Protein AF-S2KUW0-F1 (afdb_monomer_lite)

Foldseek 3Di:
DDDDDDDDDDDDDDDDPPPPPPPPPPPDQPLVVQQCVQQVVCLPPPDQQLVSLVVSCVVCVVVVVVVCVVCVPPDPVVVVVVVVVVSVVSNVVSVVVNVVVVVVD

Secondary structure (DSSP, 8-state):
---------------------------S-HHHHHHHHHHGGGTTSSS-HHHHHHHHHHHTHHHHHHHHHHTTTS-HHHHHHHHHHHHHHHHHHHHHHHHHHHTT-

Structure (mmCIF, N/CA/C/O backbone):
data_AF-S2KUW0-F1
#
_entry.id   AF-S2KUW0-F1
#
loop_
_atom_site.group_PDB
_atom_site.id
_atom_site.type_symbol
_atom_site.label_atom_id
_atom_site.label_alt_id
_atom_site.label_comp_id
_atom_site.label_asym_id
_atom_site.label_entity_id
_atom_site.label_seq_id
_atom_site.pdbx_PDB_ins_code
_atom_site.Cartn_x
_atom_site.Cartn_y
_atom_site.Cartn_z
_atom_site.occupancy
_atom_site.B_iso_or_equiv
_atom_site.auth_seq_id
_atom_site.auth_comp_id
_atom_site.auth_asym_id
_atom_site.auth_atom_id
_atom_site.pdbx_PDB_model_num
ATOM 1 N N . MET A 1 1 ? 81.266 6.511 12.373 1.00 37.69 1 MET A N 1
ATOM 2 C CA . MET A 1 1 ? 80.645 5.481 11.507 1.00 37.69 1 MET A CA 1
ATOM 3 C C . MET A 1 1 ? 79.655 4.672 12.345 1.00 37.69 1 MET A C 1
ATOM 5 O O . MET A 1 1 ? 80.025 4.319 13.452 1.00 37.69 1 MET A O 1
ATOM 9 N N . GLY A 1 2 ? 78.434 4.439 11.826 1.00 38.06 2 GLY A N 1
ATOM 10 C CA . GLY A 1 2 ? 77.304 3.686 12.435 1.00 38.06 2 GLY A CA 1
ATOM 11 C C . GLY A 1 2 ? 76.388 4.564 13.309 1.00 38.06 2 GLY A C 1
ATOM 12 O O . GLY A 1 2 ? 76.819 4.944 14.384 1.00 38.06 2 GLY A O 1
ATOM 13 N N . ARG A 1 3 ? 75.222 5.111 12.888 1.00 44.47 3 ARG A N 1
ATOM 14 C CA . ARG A 1 3 ? 73.923 4.508 12.453 1.00 44.47 3 ARG A CA 1
ATOM 15 C C . ARG A 1 3 ? 73.439 3.496 13.510 1.00 44.47 3 ARG A C 1
ATOM 17 O O . ARG A 1 3 ? 74.122 2.510 13.713 1.00 44.47 3 ARG A O 1
ATOM 24 N N . PHE A 1 4 ? 72.357 3.718 14.265 1.00 47.75 4 PHE A N 1
ATOM 25 C CA . PHE A 1 4 ? 70.966 3.799 13.802 1.00 47.75 4 PHE A CA 1
ATOM 26 C C . PHE A 1 4 ? 70.063 4.700 14.670 1.00 47.75 4 PHE A C 1
ATOM 28 O O . PHE A 1 4 ? 70.281 4.903 15.858 1.00 47.75 4 PHE A O 1
ATOM 35 N N . ARG A 1 5 ? 69.048 5.244 13.995 1.00 47.97 5 ARG A N 1
ATOM 36 C CA . ARG A 1 5 ? 68.045 6.225 14.420 1.00 47.97 5 ARG A CA 1
ATOM 37 C C . ARG A 1 5 ? 66.755 5.551 14.909 1.00 47.97 5 ARG A C 1
ATOM 39 O O . ARG A 1 5 ? 66.345 4.553 14.333 1.00 47.97 5 ARG A O 1
ATOM 46 N N . ASN A 1 6 ? 66.083 6.278 15.803 1.00 40.69 6 ASN A N 1
ATOM 47 C CA . ASN A 1 6 ? 64.633 6.490 15.921 1.00 40.69 6 ASN A CA 1
ATOM 48 C C . ASN A 1 6 ? 63.717 5.359 16.424 1.00 40.69 6 ASN A C 1
ATOM 50 O O . ASN A 1 6 ? 63.328 4.457 15.693 1.00 40.69 6 ASN A O 1
ATOM 54 N N . LEU A 1 7 ? 63.265 5.562 17.668 1.00 47.12 7 LEU A N 1
ATOM 55 C CA . LEU A 1 7 ? 61.863 5.781 18.057 1.00 47.12 7 LEU A CA 1
ATOM 56 C C . LEU A 1 7 ? 60.823 5.615 16.928 1.00 47.12 7 LEU A C 1
ATOM 58 O O . LEU A 1 7 ? 60.807 6.415 15.996 1.00 47.12 7 LEU A O 1
ATOM 62 N N . MET A 1 8 ? 59.901 4.665 17.087 1.00 39.94 8 MET A N 1
ATOM 63 C CA . MET A 1 8 ? 58.469 4.821 16.787 1.00 39.94 8 MET A CA 1
ATOM 64 C C . MET A 1 8 ? 57.730 3.583 17.302 1.00 39.94 8 MET A C 1
ATOM 66 O O . MET A 1 8 ? 57.786 2.501 16.726 1.00 39.94 8 MET A O 1
ATOM 70 N N . CYS A 1 9 ? 57.046 3.776 18.425 1.00 46.03 9 CYS A N 1
ATOM 71 C CA . CYS A 1 9 ? 56.022 2.878 18.928 1.00 46.03 9 CYS A CA 1
ATOM 72 C C . CYS A 1 9 ? 54.790 3.074 18.029 1.00 46.03 9 CYS A C 1
ATOM 74 O O . CYS A 1 9 ? 54.110 4.092 18.139 1.00 46.03 9 CYS A O 1
ATOM 76 N N . VAL A 1 10 ? 54.546 2.162 17.086 1.00 50.25 10 VAL A N 1
ATOM 77 C CA . VAL A 1 10 ? 53.321 2.154 16.273 1.00 50.25 10 VAL A CA 1
ATOM 78 C C . VAL A 1 10 ? 52.362 1.162 16.915 1.00 50.25 10 VAL A C 1
ATOM 80 O O . VAL A 1 10 ? 52.496 -0.050 16.755 1.00 50.25 10 VAL A O 1
ATOM 83 N N . LEU A 1 11 ? 51.423 1.692 17.697 1.00 43.81 11 LEU A N 1
ATOM 84 C CA . LEU A 1 11 ? 50.299 0.939 18.236 1.00 43.81 11 LEU A CA 1
ATOM 85 C C . LEU A 1 11 ? 49.202 0.822 17.167 1.00 43.81 11 LEU A C 1
ATOM 87 O O . LEU A 1 11 ? 48.660 1.819 16.704 1.00 43.81 11 LEU A O 1
ATOM 91 N N . LEU A 1 12 ? 48.945 -0.428 16.783 1.00 49.41 12 LEU A N 1
ATOM 92 C CA . LEU A 1 12 ? 47.661 -1.052 16.445 1.00 49.41 12 LEU A CA 1
ATOM 93 C C . LEU A 1 12 ? 46.466 -0.124 16.145 1.00 49.41 12 LEU A C 1
ATOM 95 O O . LEU A 1 12 ? 45.875 0.447 17.057 1.00 49.41 12 LEU A O 1
ATOM 99 N N . VAL A 1 13 ? 45.986 -0.158 14.897 1.00 56.72 13 VAL A N 1
ATOM 100 C CA . VAL A 1 13 ? 44.548 -0.027 14.605 1.00 56.72 13 VAL A CA 1
ATOM 101 C C . VAL A 1 13 ? 44.146 -1.200 13.716 1.00 56.72 13 VAL A C 1
ATOM 103 O O . VAL A 1 13 ? 44.411 -1.232 12.516 1.00 56.72 13 VAL A O 1
ATOM 106 N N . SER A 1 14 ? 43.569 -2.211 14.355 1.00 49.94 14 SER A N 1
ATOM 107 C CA . SER A 1 14 ? 42.917 -3.352 13.731 1.00 49.94 14 SER A CA 1
ATOM 108 C C . SER A 1 14 ? 41.517 -2.972 13.241 1.00 49.94 14 SER A C 1
ATOM 110 O O . SER A 1 14 ? 40.768 -2.287 13.927 1.00 49.94 14 SER A O 1
ATOM 112 N N . SER A 1 15 ? 41.202 -3.463 12.043 1.00 51.91 15 SER A N 1
ATOM 113 C CA . SER A 1 15 ? 39.894 -3.902 11.543 1.00 51.91 15 SER A CA 1
ATOM 114 C C . SER A 1 15 ? 38.633 -3.192 12.046 1.00 51.91 15 SER A C 1
ATOM 116 O O . SER A 1 15 ? 38.137 -3.457 13.136 1.00 51.91 15 SER A O 1
ATOM 118 N N . GLY A 1 16 ? 38.008 -2.432 11.148 1.00 50.41 16 GLY A N 1
ATOM 119 C CA . GLY A 1 16 ? 36.624 -2.004 11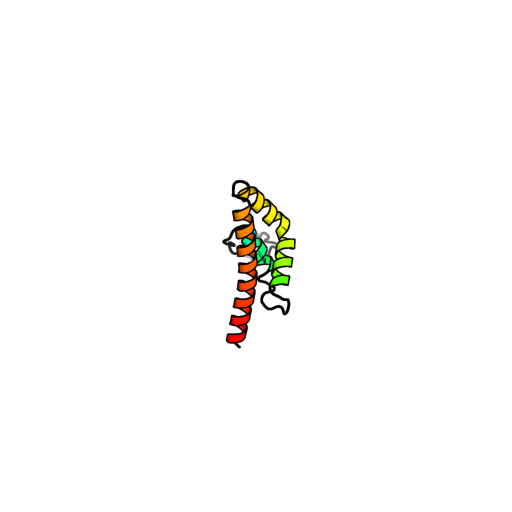.300 1.00 50.41 16 GLY A CA 1
ATOM 120 C C . GLY A 1 16 ? 36.196 -1.076 10.174 1.00 50.41 16 GLY A C 1
ATOM 121 O O . GLY A 1 16 ? 36.140 0.134 10.363 1.00 50.41 16 GLY A O 1
ATOM 122 N N . LEU A 1 17 ? 35.881 -1.629 8.999 1.00 50.62 17 LEU A N 1
ATOM 123 C CA . LEU A 1 17 ? 35.002 -0.941 8.053 1.00 50.62 17 LEU A CA 1
ATOM 124 C C . LEU A 1 17 ? 33.627 -0.851 8.721 1.00 50.62 17 LEU A C 1
ATOM 126 O O . LEU A 1 17 ? 32.803 -1.755 8.600 1.00 50.62 17 LEU A O 1
ATOM 130 N N . ILE A 1 18 ? 33.395 0.226 9.468 1.00 56.53 18 ILE A N 1
ATOM 131 C CA . ILE A 1 18 ? 32.046 0.643 9.828 1.00 56.53 18 ILE A CA 1
ATOM 132 C C . ILE A 1 18 ? 31.408 1.033 8.494 1.00 56.53 18 ILE A C 1
ATOM 134 O O . ILE A 1 18 ? 31.637 2.125 7.980 1.00 56.53 18 ILE A O 1
ATOM 138 N N . SER A 1 19 ? 30.674 0.099 7.881 1.00 51.66 19 SER A N 1
ATOM 139 C CA . SER A 1 19 ? 29.715 0.453 6.841 1.00 51.66 19 SER A CA 1
ATOM 140 C C . SER A 1 19 ? 28.657 1.294 7.529 1.00 51.66 19 SER A C 1
ATOM 142 O O . SER A 1 19 ? 27.722 0.777 8.138 1.00 51.66 19 SER A O 1
ATOM 144 N N . SER A 1 20 ? 28.865 2.604 7.500 1.00 45.16 20 SER A N 1
ATOM 145 C CA . SER A 1 20 ?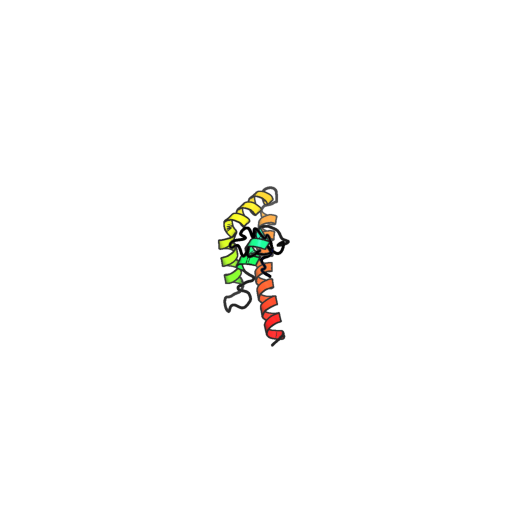 27.848 3.586 7.813 1.00 45.16 20 SER A CA 1
ATOM 146 C C . SER A 1 20 ? 26.728 3.379 6.802 1.00 45.16 20 SER A C 1
ATOM 148 O O . SER A 1 20 ? 26.745 3.957 5.717 1.00 45.16 20 SER A O 1
ATOM 150 N N . ASN A 1 21 ? 25.761 2.523 7.131 1.00 54.22 21 ASN A N 1
ATOM 151 C CA . ASN A 1 21 ? 24.443 2.619 6.534 1.00 54.22 21 ASN A CA 1
ATOM 152 C C . ASN A 1 21 ? 23.938 3.999 6.944 1.00 54.22 21 ASN A C 1
ATOM 154 O O . ASN A 1 21 ? 23.470 4.197 8.065 1.00 54.22 21 ASN A O 1
ATOM 158 N N . VAL A 1 22 ? 24.134 4.978 6.065 1.00 48.47 22 VAL A N 1
ATOM 159 C CA . VAL A 1 22 ? 23.445 6.256 6.135 1.00 48.47 22 VAL A CA 1
ATOM 160 C C . VAL A 1 22 ? 21.969 5.894 6.048 1.00 48.47 22 VAL A C 1
ATOM 162 O O . VAL A 1 22 ? 21.449 5.640 4.964 1.00 48.47 22 VAL A O 1
ATOM 165 N N . PHE A 1 23 ? 21.305 5.791 7.200 1.00 51.94 23 PHE A N 1
ATOM 166 C CA . PHE A 1 23 ? 19.861 5.923 7.262 1.00 51.94 23 PHE A CA 1
ATOM 167 C C . PHE A 1 23 ? 19.590 7.330 6.743 1.00 51.94 23 PHE A C 1
ATOM 169 O O . PHE A 1 23 ? 19.718 8.306 7.479 1.00 51.94 23 PHE A O 1
ATOM 176 N N . ALA A 1 24 ? 19.324 7.448 5.440 1.00 57.31 24 ALA A N 1
ATOM 177 C CA . ALA A 1 24 ? 18.701 8.642 4.908 1.00 57.31 24 ALA A CA 1
ATOM 178 C C . ALA A 1 24 ? 17.465 8.871 5.778 1.00 57.31 24 ALA A C 1
ATOM 180 O O . ALA A 1 24 ? 16.644 7.963 5.916 1.00 57.31 24 ALA A O 1
ATOM 181 N N . GLU A 1 25 ? 17.409 10.019 6.450 1.00 59.88 25 GLU A N 1
ATOM 182 C CA . GLU A 1 25 ? 16.333 10.344 7.376 1.00 59.88 25 GLU A CA 1
ATOM 183 C C . GLU A 1 25 ? 15.011 10.208 6.611 1.00 59.88 25 GLU A C 1
ATOM 185 O O . GLU A 1 25 ? 14.730 10.951 5.667 1.00 59.88 25 GLU A O 1
ATOM 190 N N . GLN A 1 26 ? 14.255 9.154 6.916 1.00 61.62 26 GLN A N 1
ATOM 191 C CA . GLN A 1 26 ? 13.072 8.810 6.146 1.00 61.62 26 GLN A CA 1
ATOM 192 C C . GLN A 1 26 ? 11.933 9.681 6.670 1.00 61.62 26 GLN A C 1
ATOM 194 O O . GLN A 1 26 ? 11.246 9.321 7.620 1.00 61.62 26 GLN A O 1
ATOM 199 N N . TYR A 1 27 ? 11.772 10.871 6.088 1.00 72.75 27 TYR A N 1
ATOM 200 C CA . TYR A 1 27 ? 10.659 11.760 6.414 1.00 72.75 27 TYR A CA 1
ATOM 201 C C . TYR A 1 27 ? 9.331 11.066 6.074 1.00 72.75 27 TYR A C 1
ATOM 203 O O . TYR A 1 27 ? 9.085 10.694 4.924 1.00 72.75 27 TYR A O 1
ATOM 211 N N . GLY A 1 28 ? 8.469 10.878 7.074 1.00 82.69 28 GLY A N 1
ATOM 212 C CA . GLY A 1 28 ? 7.177 10.216 6.905 1.00 82.69 28 GLY A CA 1
ATOM 213 C C . GLY A 1 28 ? 6.560 9.770 8.226 1.00 82.69 28 GLY A C 1
ATOM 214 O O . GLY A 1 28 ? 7.198 9.822 9.276 1.00 82.69 28 GLY A O 1
ATOM 215 N N . THR A 1 29 ? 5.305 9.327 8.176 1.00 90.69 29 THR A N 1
ATOM 216 C CA . THR A 1 29 ? 4.700 8.616 9.306 1.00 90.69 29 THR A CA 1
ATOM 217 C C . THR A 1 29 ? 5.271 7.196 9.354 1.00 90.69 29 THR A C 1
ATOM 219 O O . THR A 1 29 ? 5.668 6.669 8.311 1.00 90.69 29 THR A O 1
ATOM 222 N N . PRO A 1 30 ? 5.283 6.519 10.516 1.00 93.69 30 PRO A N 1
ATOM 223 C CA . PRO A 1 30 ? 5.717 5.123 10.593 1.00 93.69 30 PRO A CA 1
ATOM 224 C C . PRO A 1 30 ? 5.022 4.217 9.563 1.00 93.69 30 PRO A C 1
ATOM 226 O O . PRO A 1 30 ? 5.658 3.351 8.961 1.00 93.69 30 PRO A O 1
ATOM 229 N N . VAL A 1 31 ? 3.735 4.466 9.297 1.00 95.06 31 VAL A N 1
ATOM 230 C CA . VAL A 1 31 ? 2.957 3.730 8.294 1.00 95.06 31 VAL A CA 1
ATOM 231 C C . VAL A 1 31 ? 3.467 4.006 6.882 1.00 95.06 31 VAL A C 1
ATOM 233 O O . VAL A 1 31 ? 3.729 3.056 6.148 1.00 95.06 31 VAL A O 1
ATOM 236 N N . SER A 1 32 ? 3.655 5.274 6.489 1.00 95.31 32 SER A N 1
ATOM 237 C CA . SER A 1 32 ? 4.135 5.587 5.136 1.00 95.31 32 SER A CA 1
ATOM 238 C C . SER A 1 32 ? 5.562 5.096 4.909 1.00 95.31 32 SER A C 1
ATOM 240 O O . SER A 1 32 ? 5.884 4.628 3.821 1.00 95.31 32 SER A O 1
ATOM 242 N N . ILE A 1 33 ? 6.404 5.132 5.943 1.00 95.81 33 ILE A N 1
ATOM 243 C CA . ILE A 1 33 ? 7.751 4.558 5.927 1.00 95.81 33 ILE A CA 1
ATOM 244 C C . ILE A 1 33 ? 7.685 3.053 5.652 1.00 95.81 33 ILE A C 1
ATOM 246 O O . ILE A 1 33 ? 8.324 2.577 4.712 1.00 95.81 33 ILE A O 1
ATOM 250 N N . CYS A 1 34 ? 6.877 2.314 6.418 1.00 97.12 34 CYS A N 1
ATOM 251 C CA . CYS A 1 34 ? 6.725 0.875 6.226 1.00 97.12 34 CYS A CA 1
ATOM 252 C C . CYS A 1 34 ? 6.189 0.553 4.823 1.00 97.12 34 CYS A C 1
ATOM 254 O O . CYS A 1 34 ? 6.810 -0.204 4.076 1.00 97.12 34 CYS A O 1
ATOM 256 N N . LEU A 1 35 ? 5.093 1.196 4.411 1.00 97.50 35 LEU A N 1
ATOM 257 C CA . LEU A 1 35 ? 4.507 0.976 3.090 1.00 97.50 35 LEU A CA 1
ATOM 258 C C . LEU A 1 35 ? 5.490 1.319 1.968 1.00 97.50 35 LEU A C 1
ATOM 260 O O . LEU A 1 35 ? 5.602 0.561 1.009 1.00 97.50 35 LEU A O 1
ATOM 264 N N . ASN A 1 36 ? 6.258 2.404 2.081 1.00 96.56 36 ASN A N 1
ATOM 265 C CA . ASN A 1 36 ? 7.285 2.755 1.098 1.00 96.56 36 ASN A CA 1
ATOM 266 C C . ASN A 1 36 ? 8.350 1.660 0.972 1.00 96.56 36 ASN A C 1
ATOM 268 O O . ASN A 1 36 ? 8.682 1.267 -0.147 1.00 96.56 36 ASN A O 1
ATOM 272 N N . ASN A 1 37 ? 8.829 1.119 2.093 1.00 97.12 37 ASN A N 1
ATOM 273 C CA . ASN A 1 37 ? 9.832 0.052 2.104 1.00 97.12 37 ASN A CA 1
ATOM 274 C C . ASN A 1 37 ? 9.329 -1.237 1.434 1.00 97.12 37 ASN A C 1
ATOM 276 O O . ASN A 1 37 ? 10.124 -1.973 0.853 1.00 97.12 37 ASN A O 1
ATOM 280 N N . HIS A 1 38 ? 8.016 -1.477 1.459 1.00 97.69 38 HIS A N 1
ATOM 281 C CA . HIS A 1 38 ? 7.393 -2.680 0.904 1.00 97.69 38 HIS A CA 1
ATOM 282 C C . HIS A 1 38 ? 6.686 -2.477 -0.445 1.00 97.69 38 HIS A C 1
ATOM 284 O O . HIS A 1 38 ? 6.227 -3.449 -1.038 1.00 97.69 38 HIS A O 1
ATOM 290 N N . THR A 1 39 ? 6.627 -1.250 -0.970 1.00 97.75 39 THR A N 1
ATOM 291 C CA . THR A 1 39 ? 6.012 -0.950 -2.279 1.00 97.75 39 THR A CA 1
ATOM 292 C C . THR A 1 39 ? 7.015 -0.416 -3.294 1.00 97.75 39 THR A C 1
ATOM 294 O O . THR A 1 39 ? 7.007 -0.863 -4.441 1.00 97.75 39 THR A O 1
ATOM 297 N N . ILE A 1 40 ? 7.914 0.494 -2.895 1.00 96.31 40 ILE A N 1
ATOM 298 C CA . ILE A 1 40 ? 8.862 1.150 -3.809 1.00 96.31 40 ILE A CA 1
ATOM 299 C C . ILE A 1 40 ? 9.753 0.139 -4.548 1.00 96.31 40 ILE A C 1
ATOM 301 O O . ILE A 1 40 ? 9.873 0.265 -5.768 1.00 96.31 40 ILE A O 1
ATOM 305 N N . PRO A 1 41 ? 10.320 -0.894 -3.890 1.00 97.12 41 PRO A N 1
ATOM 306 C CA . PRO A 1 41 ? 11.144 -1.885 -4.584 1.00 97.12 41 PRO A CA 1
ATOM 307 C C . PRO A 1 41 ? 10.406 -2.677 -5.674 1.00 97.12 41 PRO A C 1
ATOM 309 O O . PRO A 1 41 ? 11.044 -3.268 -6.538 1.00 97.12 41 PRO A O 1
ATOM 312 N N . PHE A 1 42 ? 9.070 -2.694 -5.651 1.00 97.06 42 PHE A N 1
ATOM 313 C CA . PHE A 1 42 ? 8.235 -3.449 -6.588 1.00 97.06 42 PHE A CA 1
ATOM 314 C C . PHE A 1 42 ? 7.566 -2.567 -7.649 1.00 97.06 42 PHE A C 1
ATOM 316 O O . PHE A 1 42 ? 6.751 -3.068 -8.435 1.00 97.06 42 PHE A O 1
ATOM 323 N N . ILE A 1 43 ? 7.913 -1.273 -7.711 1.00 95.88 43 ILE A N 1
ATOM 324 C CA . ILE A 1 43 ? 7.387 -0.355 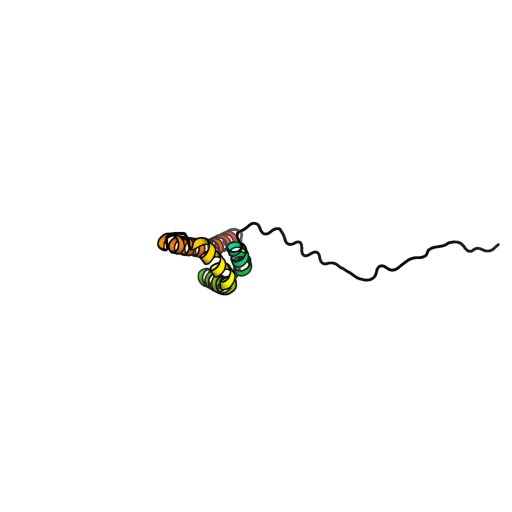-8.730 1.00 95.88 43 ILE A CA 1
ATOM 325 C C . ILE A 1 43 ? 7.666 -0.884 -10.134 1.00 95.88 43 ILE A C 1
ATOM 327 O O . ILE A 1 43 ? 6.759 -0.847 -10.950 1.00 95.88 43 ILE A O 1
ATOM 331 N N . ASP A 1 44 ? 8.843 -1.439 -10.410 1.00 94.19 44 ASP A N 1
ATOM 332 C CA . ASP A 1 44 ? 9.191 -1.910 -11.760 1.00 94.19 44 ASP A CA 1
ATOM 333 C C . ASP A 1 44 ? 8.838 -3.390 -12.003 1.00 94.19 44 ASP A C 1
ATOM 335 O O . ASP A 1 44 ? 9.198 -3.956 -13.030 1.00 94.19 44 ASP A O 1
ATOM 339 N N . SER A 1 45 ? 8.140 -4.039 -11.063 1.00 95.69 45 SER A N 1
ATOM 340 C CA . SER A 1 45 ? 7.688 -5.425 -11.236 1.00 95.69 45 SER A CA 1
ATOM 341 C C . SER A 1 45 ? 6.446 -5.532 -12.128 1.00 95.69 45 SER A C 1
ATOM 343 O O . SER A 1 45 ? 5.625 -4.616 -12.173 1.00 95.69 45 SER A O 1
ATOM 345 N N . ASP A 1 46 ? 6.242 -6.699 -12.743 1.00 95.31 46 ASP A N 1
ATOM 346 C CA . ASP A 1 46 ? 5.038 -7.000 -13.539 1.00 95.31 46 ASP A CA 1
ATOM 347 C C . ASP A 1 46 ? 3.790 -7.282 -12.682 1.00 95.31 46 ASP A C 1
ATOM 349 O O . ASP A 1 46 ? 2.682 -7.432 -13.200 1.00 95.31 46 ASP A O 1
ATOM 353 N N . ARG A 1 47 ? 3.941 -7.351 -11.353 1.00 97.31 47 ARG A N 1
ATOM 354 C CA . ARG A 1 47 ? 2.828 -7.615 -10.431 1.00 97.31 47 ARG A CA 1
ATOM 355 C C . ARG A 1 47 ? 1.820 -6.461 -10.474 1.00 97.31 47 ARG A C 1
ATOM 357 O O . ARG A 1 47 ? 2.251 -5.301 -10.495 1.00 97.31 47 ARG A O 1
ATOM 364 N N . PRO A 1 48 ? 0.500 -6.719 -10.432 1.00 98.19 48 PRO A N 1
ATOM 365 C CA . PRO A 1 48 ? -0.509 -5.668 -10.312 1.00 98.19 48 PRO A CA 1
ATOM 366 C C . PRO A 1 48 ? -0.224 -4.735 -9.128 1.00 98.19 48 PRO A C 1
ATOM 368 O O . PRO A 1 48 ? 0.193 -5.187 -8.062 1.00 98.19 48 PRO A O 1
ATOM 371 N N . ALA A 1 49 ? -0.461 -3.431 -9.299 1.00 98.25 49 ALA A N 1
ATOM 372 C CA . ALA A 1 49 ? -0.211 -2.446 -8.243 1.00 98.25 49 ALA A CA 1
ATOM 373 C C . ALA A 1 49 ? -1.020 -2.755 -6.971 1.00 98.25 49 ALA A C 1
ATOM 375 O O . ALA A 1 49 ? -0.483 -2.676 -5.871 1.00 98.25 49 ALA A O 1
ATOM 376 N N . THR A 1 50 ? -2.271 -3.193 -7.129 1.00 98.44 50 THR A N 1
ATOM 377 C CA . THR A 1 50 ? -3.130 -3.665 -6.033 1.00 98.44 50 THR A CA 1
ATOM 378 C C . THR A 1 50 ? -2.480 -4.796 -5.240 1.00 98.44 50 THR A C 1
ATOM 380 O O . THR A 1 50 ? -2.389 -4.715 -4.022 1.00 98.44 50 THR A O 1
ATOM 383 N N . GLU A 1 51 ? -1.934 -5.806 -5.919 1.00 98.56 51 GLU A N 1
ATOM 384 C CA . GLU A 1 51 ? -1.281 -6.949 -5.274 1.00 98.56 51 GLU A CA 1
ATOM 385 C C . GLU A 1 51 ? -0.022 -6.536 -4.493 1.00 98.56 51 GLU A C 1
ATOM 387 O O . GLU A 1 51 ? 0.246 -7.058 -3.408 1.00 98.56 51 GLU A O 1
ATOM 392 N N . VAL A 1 52 ? 0.750 -5.584 -5.026 1.00 98.50 52 VAL A N 1
ATOM 393 C CA . VAL A 1 52 ? 1.922 -5.022 -4.339 1.00 98.50 52 VAL A CA 1
ATOM 394 C C . VAL A 1 52 ? 1.499 -4.293 -3.061 1.00 98.50 52 VAL A C 1
ATOM 396 O O . VAL A 1 52 ? 2.091 -4.519 -2.005 1.00 98.50 52 VAL A O 1
ATOM 399 N N . VAL A 1 53 ? 0.466 -3.451 -3.139 1.00 98.44 53 VAL A N 1
ATOM 400 C CA . VAL A 1 53 ? -0.022 -2.672 -1.992 1.00 98.44 53 VAL A CA 1
ATOM 401 C C . VAL A 1 53 ? -0.660 -3.577 -0.940 1.00 98.44 53 VAL A C 1
ATOM 403 O O . VAL A 1 53 ? -0.303 -3.474 0.230 1.00 98.44 53 VAL A O 1
ATOM 406 N N . ASP A 1 54 ? -1.508 -4.530 -1.325 1.00 98.50 54 ASP A N 1
ATOM 407 C CA . ASP A 1 54 ? -2.133 -5.477 -0.391 1.00 98.50 54 ASP A CA 1
ATOM 408 C C . ASP A 1 54 ? -1.091 -6.317 0.356 1.00 98.50 54 ASP A C 1
ATOM 410 O O . ASP A 1 54 ? -1.218 -6.575 1.557 1.00 98.50 54 ASP A O 1
ATOM 414 N N . ALA A 1 55 ? -0.032 -6.741 -0.340 1.00 98.44 55 ALA A N 1
ATOM 415 C CA . ALA A 1 55 ? 1.081 -7.443 0.285 1.00 98.44 55 ALA A CA 1
ATOM 416 C C . ALA A 1 55 ? 1.833 -6.545 1.282 1.00 98.44 55 ALA A C 1
ATOM 418 O O . ALA A 1 55 ? 2.164 -7.005 2.376 1.00 98.44 55 ALA A O 1
ATOM 419 N N . ALA A 1 56 ? 2.057 -5.272 0.947 1.00 98.44 56 ALA A N 1
ATOM 420 C CA . ALA A 1 56 ? 2.683 -4.310 1.850 1.00 98.44 56 ALA A CA 1
ATOM 421 C C . ALA A 1 56 ? 1.825 -4.047 3.099 1.00 98.44 56 ALA A C 1
ATOM 423 O O . ALA A 1 56 ? 2.355 -4.045 4.206 1.00 98.44 56 ALA A O 1
ATOM 424 N N . TYR A 1 57 ? 0.503 -3.918 2.958 1.00 98.19 57 TYR A N 1
ATOM 425 C CA . TYR A 1 57 ? -0.412 -3.765 4.097 1.00 98.19 57 TYR A CA 1
ATOM 426 C C . TYR A 1 57 ? -0.362 -4.968 5.046 1.00 98.19 57 TYR A C 1
ATOM 428 O O . TYR A 1 57 ? -0.342 -4.791 6.262 1.00 98.19 57 TYR A O 1
ATOM 436 N N . LYS A 1 58 ? -0.265 -6.192 4.509 1.00 98.38 58 LYS A N 1
ATOM 437 C CA . LYS A 1 58 ? -0.067 -7.401 5.328 1.00 98.38 58 LYS A CA 1
ATOM 438 C C . LYS A 1 58 ? 1.268 -7.378 6.075 1.00 98.38 58 LYS A C 1
ATOM 440 O O . LYS A 1 58 ? 1.318 -7.763 7.236 1.00 98.38 58 LYS A O 1
ATOM 445 N N . GLN A 1 59 ? 2.341 -6.923 5.430 1.00 98.38 59 GLN A N 1
ATOM 446 C CA . GLN A 1 59 ? 3.673 -6.845 6.047 1.00 98.38 59 GLN A CA 1
ATOM 447 C C . GLN A 1 59 ? 3.773 -5.720 7.090 1.00 98.38 59 GLN A C 1
ATOM 449 O O . GLN A 1 59 ? 4.501 -5.855 8.068 1.00 98.38 59 GLN A O 1
ATOM 454 N N . CYS A 1 60 ? 3.001 -4.646 6.923 1.00 98.12 60 CYS A N 1
ATOM 455 C CA . CYS A 1 60 ? 2.968 -3.488 7.816 1.00 98.12 60 CYS A CA 1
ATOM 456 C C . CYS A 1 60 ? 1.865 -3.549 8.883 1.00 98.12 60 CYS A C 1
ATOM 458 O O . CYS A 1 60 ? 1.598 -2.533 9.530 1.00 98.12 60 CYS A O 1
ATOM 460 N N . GLN A 1 61 ? 1.219 -4.706 9.077 1.00 98.00 61 GLN A N 1
ATOM 461 C CA . GLN A 1 61 ? 0.022 -4.831 9.913 1.00 98.00 61 GLN A CA 1
ATOM 462 C C . GLN A 1 61 ? 0.233 -4.308 11.340 1.00 98.00 61 GLN A C 1
ATOM 464 O O . GLN A 1 61 ? -0.618 -3.585 11.849 1.00 98.00 61 GLN A O 1
ATOM 469 N N . ASP A 1 62 ? 1.376 -4.590 11.964 1.00 97.62 62 ASP A N 1
ATOM 470 C CA . ASP A 1 62 ? 1.664 -4.133 13.330 1.00 97.62 62 ASP A CA 1
ATOM 471 C C . ASP A 1 62 ? 1.722 -2.600 13.436 1.00 97.62 62 ASP A C 1
ATOM 473 O O . ASP A 1 62 ? 1.212 -2.007 14.390 1.00 97.62 62 ASP A O 1
ATOM 477 N N . VAL A 1 63 ? 2.306 -1.945 12.428 1.00 97.12 63 VAL A N 1
ATOM 478 C CA . VAL A 1 63 ? 2.424 -0.482 12.356 1.00 97.12 63 VAL A CA 1
ATOM 479 C C . VAL A 1 63 ? 1.062 0.155 12.072 1.00 97.12 63 VAL A C 1
ATOM 481 O O . VAL A 1 63 ? 0.723 1.177 12.669 1.00 97.12 63 VAL A O 1
ATOM 484 N N . ILE A 1 64 ? 0.253 -0.472 11.213 1.00 96.56 64 ILE A N 1
ATOM 485 C CA . ILE A 1 64 ? -1.119 -0.038 10.915 1.00 96.56 64 ILE A CA 1
ATOM 486 C C . ILE A 1 64 ? -1.996 -0.146 12.167 1.00 96.56 64 ILE A C 1
ATOM 488 O O . ILE A 1 64 ? -2.647 0.823 12.540 1.00 96.56 64 ILE A O 1
ATOM 492 N N . LEU A 1 65 ? -1.932 -1.268 12.890 1.00 96.50 65 LEU A N 1
ATOM 493 C CA . LEU A 1 65 ? -2.674 -1.452 14.141 1.00 96.50 65 LEU A CA 1
ATOM 494 C C . LEU A 1 65 ? -2.293 -0.418 15.204 1.00 96.50 65 LEU A C 1
ATOM 496 O O . LEU A 1 65 ? -3.126 -0.032 16.026 1.00 96.50 65 LEU A O 1
ATOM 500 N N . GLN A 1 66 ? -1.036 0.025 15.226 1.00 96.44 66 GLN A N 1
ATOM 501 C CA . GLN A 1 66 ? -0.620 1.104 16.113 1.00 96.44 66 GLN A CA 1
ATOM 502 C C . GLN A 1 66 ? -1.221 2.450 15.686 1.00 96.44 66 GLN A C 1
ATOM 504 O O . GLN A 1 66 ? -1.742 3.177 16.532 1.00 96.44 66 GLN A O 1
ATOM 509 N N . TRP A 1 67 ? -1.233 2.745 14.388 1.00 94.56 67 TRP A N 1
ATOM 510 C CA . TRP A 1 67 ? -1.865 3.949 13.849 1.00 94.56 67 TRP A CA 1
ATOM 511 C C . TRP A 1 67 ? -3.384 3.979 14.083 1.00 94.56 67 TRP A C 1
ATOM 513 O O . TRP A 1 67 ? -3.955 5.025 14.396 1.00 94.56 67 TRP A O 1
ATOM 523 N N . ASP A 1 68 ? -4.048 2.826 14.036 1.00 94.19 68 ASP A N 1
ATOM 524 C CA . ASP A 1 68 ? -5.474 2.705 14.354 1.00 94.19 68 ASP A CA 1
ATOM 525 C C . ASP A 1 68 ? -5.772 3.039 15.818 1.00 94.19 68 ASP A C 1
ATOM 527 O O . ASP A 1 68 ? -6.779 3.683 16.124 1.00 94.19 68 ASP A O 1
ATOM 531 N N . LYS A 1 69 ? -4.877 2.666 16.743 1.00 95.94 69 LYS A N 1
ATOM 532 C CA . LYS A 1 69 ? -5.009 3.055 18.157 1.00 95.94 69 LYS A CA 1
ATOM 533 C C . LYS A 1 69 ? -4.918 4.568 18.333 1.00 95.94 69 LYS A C 1
ATOM 535 O O . LYS A 1 69 ? -5.676 5.122 19.126 1.00 95.94 69 LYS A O 1
ATOM 540 N N . GLU A 1 70 ? -4.030 5.231 17.596 1.00 93.25 70 GLU A N 1
ATOM 541 C CA . GLU A 1 70 ? -3.869 6.692 17.630 1.00 93.25 70 GLU A CA 1
ATOM 542 C C . GLU A 1 70 ? -5.107 7.414 17.084 1.00 93.25 70 GLU A C 1
ATOM 544 O O . GLU A 1 70 ? -5.478 8.481 17.572 1.00 93.25 70 GLU A O 1
ATOM 549 N N . ARG A 1 71 ? -5.796 6.796 16.121 1.00 94.69 71 ARG A N 1
ATOM 550 C CA . ARG A 1 71 ? -7.013 7.326 15.494 1.00 94.69 71 ARG A CA 1
ATOM 551 C C . ARG A 1 71 ? -8.311 6.874 16.164 1.00 94.69 71 ARG A C 1
ATOM 553 O O . ARG A 1 71 ? -9.389 7.210 15.683 1.00 94.69 71 ARG A O 1
ATOM 560 N N . LYS A 1 72 ? -8.247 6.178 17.304 1.00 95.31 72 LYS A N 1
ATOM 561 C CA . LYS A 1 72 ? -9.428 5.629 17.998 1.00 95.31 72 LYS A CA 1
ATOM 562 C C . LYS A 1 72 ? -10.447 6.690 18.441 1.00 95.31 72 LYS A C 1
ATOM 564 O O . LYS A 1 72 ? -11.615 6.369 18.639 1.00 95.31 72 LYS A O 1
ATOM 569 N N . SER A 1 73 ? -10.017 7.939 18.624 1.00 97.00 73 SER A N 1
ATOM 5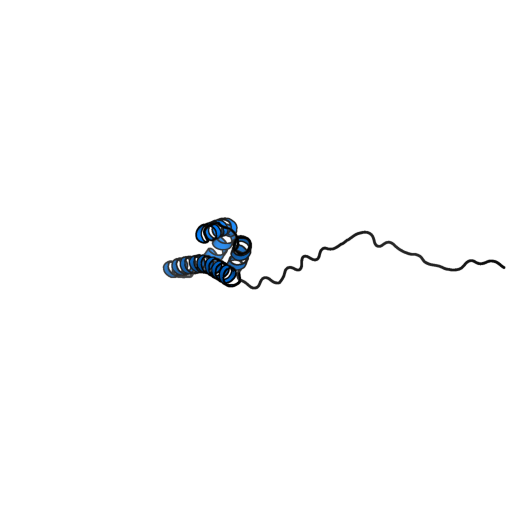70 C CA . SER A 1 73 ? -10.897 9.064 18.967 1.00 97.00 73 SER A CA 1
ATOM 571 C C . SER A 1 73 ? -11.676 9.622 17.770 1.00 97.00 73 SER A C 1
ATOM 573 O O . SER A 1 73 ? -12.611 10.399 17.969 1.00 97.00 73 SER A O 1
ATOM 575 N N . LEU A 1 74 ? -11.308 9.254 16.539 1.00 96.50 74 LEU A N 1
ATOM 576 C CA . LEU A 1 74 ? -11.964 9.730 15.328 1.00 96.50 74 LEU A CA 1
ATOM 577 C C . LEU A 1 74 ? -13.264 8.955 15.051 1.00 96.50 74 LEU A C 1
ATOM 579 O O . LEU A 1 74 ? -13.387 7.785 15.420 1.00 96.50 74 LEU A O 1
ATOM 583 N N . PRO A 1 75 ? -14.239 9.569 14.353 1.00 97.81 75 PRO A N 1
ATOM 584 C CA . PRO A 1 75 ? -15.435 8.863 13.908 1.00 97.81 75 PRO A CA 1
ATOM 585 C C . PRO A 1 75 ? -15.076 7.652 13.028 1.00 97.81 75 PRO A C 1
ATOM 587 O O . PRO A 1 75 ? -14.284 7.811 12.096 1.00 97.81 75 PRO A O 1
ATOM 590 N N . PRO A 1 76 ? -15.696 6.470 13.220 1.00 95.31 76 PRO A N 1
ATOM 591 C CA . PRO A 1 76 ? -15.344 5.267 12.459 1.00 95.31 76 PRO A CA 1
ATOM 592 C C . PRO A 1 76 ? -15.429 5.442 10.937 1.00 95.31 76 PRO A C 1
ATOM 594 O O . PRO A 1 76 ? -14.558 4.975 1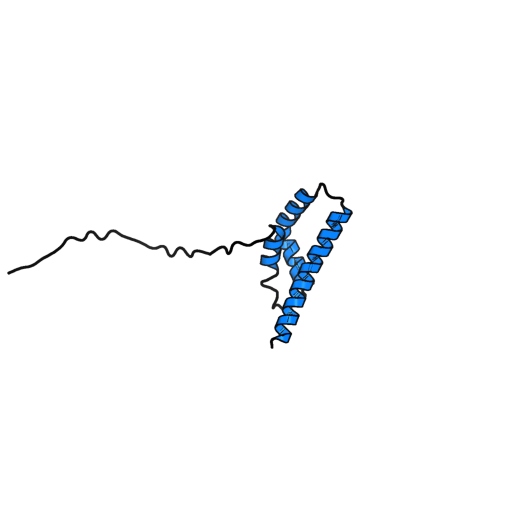0.210 1.00 95.31 76 PRO A O 1
ATOM 597 N N . GLY A 1 77 ? -16.435 6.177 10.447 1.00 96.38 77 GLY A N 1
ATOM 598 C CA . GLY A 1 77 ? -16.573 6.471 9.016 1.00 96.38 77 GLY A CA 1
ATOM 599 C C . GLY A 1 77 ? -15.452 7.355 8.457 1.00 96.38 77 GLY A C 1
ATOM 600 O O . GLY A 1 77 ? -15.114 7.245 7.284 1.00 96.38 77 GLY A O 1
ATOM 601 N N . MET A 1 78 ? -14.840 8.201 9.292 1.00 97.00 78 MET A N 1
ATOM 602 C CA . MET A 1 78 ? -13.680 9.001 8.899 1.00 97.00 78 MET A CA 1
ATOM 603 C C . MET A 1 78 ? -12.422 8.136 8.804 1.00 97.00 78 MET A C 1
ATOM 605 O O . MET A 1 78 ? -11.672 8.286 7.846 1.00 97.00 78 MET A O 1
ATOM 609 N N . VAL A 1 79 ? -12.212 7.226 9.761 1.00 95.69 79 VAL A N 1
ATOM 610 C CA . VAL A 1 79 ? -11.075 6.289 9.746 1.00 95.69 79 VAL A CA 1
ATOM 611 C C . VAL A 1 79 ? -11.145 5.391 8.514 1.00 95.69 79 VAL A C 1
ATOM 613 O O . VAL A 1 79 ? -10.203 5.368 7.731 1.00 95.69 79 VAL A O 1
ATOM 616 N N . ALA A 1 80 ? -12.299 4.762 8.274 1.00 95.81 80 ALA A N 1
ATOM 617 C CA . ALA A 1 80 ? -12.498 3.891 7.117 1.00 95.81 80 ALA A CA 1
ATOM 618 C C . ALA A 1 80 ? -12.231 4.615 5.786 1.00 95.81 80 ALA A C 1
ATOM 620 O O . ALA A 1 80 ? -11.553 4.079 4.913 1.00 95.81 80 ALA A O 1
ATOM 621 N N . LYS A 1 81 ? -12.709 5.859 5.651 1.00 97.38 81 LYS A N 1
ATOM 622 C CA . LYS A 1 81 ? -12.460 6.674 4.459 1.00 97.38 81 LYS A CA 1
ATOM 623 C C . LYS A 1 81 ? -10.976 7.015 4.285 1.00 97.38 81 LYS A C 1
ATOM 625 O O . LYS A 1 81 ? -10.471 6.949 3.171 1.00 97.38 81 LYS A O 1
ATOM 630 N N . GLN A 1 82 ? -10.274 7.368 5.365 1.00 95.00 82 GLN A N 1
ATOM 631 C CA . GLN A 1 82 ? -8.831 7.631 5.305 1.00 95.00 82 GLN A CA 1
ATOM 632 C C . GLN A 1 82 ? -8.050 6.388 4.875 1.00 95.00 82 GLN A C 1
ATOM 634 O O . GLN A 1 82 ? -7.115 6.508 4.091 1.00 95.00 82 GLN A O 1
ATOM 639 N N . ASP A 1 83 ? -8.432 5.210 5.366 1.00 95.19 83 ASP A N 1
ATOM 640 C CA . ASP A 1 83 ? -7.751 3.958 5.031 1.00 95.19 83 ASP A CA 1
ATOM 641 C C . ASP A 1 83 ? -7.930 3.597 3.557 1.00 95.19 83 ASP A C 1
ATOM 643 O O . ASP A 1 83 ? -6.959 3.228 2.893 1.00 95.19 83 ASP A O 1
ATOM 647 N N . GLU A 1 84 ? -9.145 3.772 3.032 1.00 97.50 84 GLU A N 1
ATOM 648 C CA . GLU A 1 84 ? -9.452 3.599 1.612 1.00 97.50 84 GLU A CA 1
ATOM 649 C C . GLU A 1 84 ? -8.659 4.584 0.741 1.00 97.50 84 GLU A C 1
ATOM 651 O O . GLU A 1 84 ? -7.959 4.172 -0.186 1.00 97.50 84 GLU A O 1
ATOM 656 N N . GLU A 1 85 ? -8.708 5.881 1.058 1.00 97.69 85 GLU A N 1
ATOM 657 C CA . GLU A 1 85 ? -7.986 6.914 0.305 1.00 97.69 85 GLU A CA 1
ATOM 658 C C . GLU A 1 85 ? -6.470 6.678 0.330 1.00 97.69 85 GLU A C 1
ATOM 660 O O . GLU A 1 85 ? -5.790 6.869 -0.682 1.00 97.69 85 GLU A O 1
ATOM 665 N N . PHE A 1 86 ? -5.929 6.226 1.462 1.00 96.38 86 PHE A N 1
ATOM 666 C CA . PHE A 1 86 ? -4.502 5.968 1.608 1.00 96.38 86 PHE A CA 1
ATOM 667 C C . PHE A 1 86 ? -4.053 4.712 0.852 1.00 96.38 86 PHE A C 1
ATOM 669 O O . PHE A 1 86 ? -2.991 4.715 0.225 1.00 96.38 86 PHE A O 1
ATOM 676 N N . HIS A 1 87 ? -4.880 3.666 0.828 1.00 98.12 87 HIS A N 1
ATOM 677 C CA . HIS A 1 87 ? -4.628 2.466 0.027 1.00 98.12 87 HIS A CA 1
ATOM 678 C C . HIS A 1 87 ? -4.649 2.780 -1.476 1.00 98.12 87 HIS A C 1
ATOM 680 O O . HIS A 1 87 ? -3.687 2.478 -2.193 1.00 98.12 87 HIS A O 1
ATOM 686 N N . LEU A 1 88 ? -5.683 3.494 -1.936 1.00 98.56 88 LEU A N 1
ATOM 687 C CA . LEU A 1 88 ? -5.812 3.941 -3.326 1.00 98.56 88 LEU A CA 1
ATOM 688 C C . LEU A 1 88 ? -4.662 4.858 -3.749 1.00 98.56 88 LEU A C 1
ATOM 690 O O . LEU A 1 88 ? -4.154 4.742 -4.868 1.00 98.56 88 LEU A O 1
ATOM 694 N N . PHE A 1 89 ? -4.204 5.737 -2.854 1.00 97.88 89 PHE A N 1
ATOM 695 C CA . PHE A 1 89 ? -3.043 6.584 -3.104 1.00 97.88 89 PHE A CA 1
ATOM 696 C C . PHE A 1 89 ? -1.807 5.757 -3.486 1.00 97.88 89 PHE A C 1
ATOM 698 O O . PHE A 1 89 ? -1.154 6.068 -4.485 1.00 97.88 89 PHE A O 1
ATOM 705 N N . TYR A 1 90 ? -1.497 4.685 -2.750 1.00 98.19 90 TYR A N 1
ATOM 706 C CA . TYR A 1 90 ? -0.336 3.842 -3.052 1.00 98.19 90 TYR A CA 1
ATOM 707 C C . TYR A 1 90 ? -0.478 3.087 -4.376 1.00 98.19 90 TYR A C 1
ATOM 709 O O . TYR A 1 90 ? 0.498 2.994 -5.128 1.00 98.19 90 TYR A O 1
ATOM 717 N N . ILE A 1 91 ? -1.683 2.609 -4.704 1.00 98.69 91 ILE A N 1
ATOM 718 C CA . ILE A 1 91 ? -1.959 1.973 -6.001 1.00 98.69 91 ILE A CA 1
ATOM 719 C C . ILE A 1 91 ? -1.664 2.963 -7.129 1.00 98.69 91 ILE A C 1
ATOM 721 O O . ILE A 1 91 ? -0.845 2.691 -8.012 1.00 98.69 91 ILE A O 1
ATOM 725 N N . HIS A 1 92 ? -2.275 4.148 -7.074 1.00 98.38 92 HIS A N 1
ATOM 726 C CA . HIS A 1 92 ? -2.104 5.166 -8.105 1.00 98.38 92 HIS A CA 1
ATOM 727 C C . HIS A 1 92 ? -0.672 5.691 -8.188 1.00 98.38 92 HIS A C 1
ATOM 729 O O . HIS A 1 92 ? -0.201 5.997 -9.286 1.00 98.38 92 HIS A O 1
ATOM 735 N N . MET A 1 93 ? 0.041 5.763 -7.063 1.00 97.25 93 MET A N 1
ATOM 736 C CA . MET A 1 93 ? 1.453 6.130 -7.022 1.00 97.25 93 MET A CA 1
ATOM 737 C C . MET A 1 93 ? 2.306 5.144 -7.831 1.00 97.25 93 MET A C 1
ATOM 739 O O . MET A 1 93 ? 3.070 5.581 -8.697 1.00 97.25 93 MET A O 1
ATOM 743 N N . ILE A 1 94 ? 2.145 3.832 -7.613 1.00 98.25 94 ILE A N 1
ATOM 744 C CA . ILE A 1 94 ? 2.884 2.801 -8.361 1.00 98.25 94 ILE A CA 1
ATOM 745 C C . ILE A 1 94 ? 2.561 2.900 -9.852 1.00 98.25 94 ILE A C 1
ATOM 747 O O . ILE A 1 94 ? 3.466 2.990 -10.684 1.00 98.25 94 ILE A O 1
ATOM 751 N N . GLU A 1 95 ? 1.276 2.939 -10.204 1.00 97.81 95 GLU A N 1
ATOM 752 C CA . GLU A 1 95 ? 0.857 3.024 -11.602 1.00 97.81 95 GLU A CA 1
ATOM 753 C C . GLU A 1 95 ? 1.376 4.288 -12.298 1.00 97.81 95 GLU A C 1
ATOM 755 O O . GLU A 1 95 ? 1.814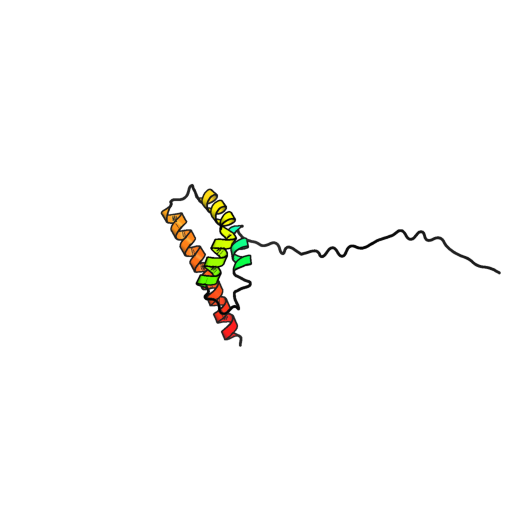 4.237 -13.447 1.00 97.81 95 GLU A O 1
ATOM 760 N N . ALA A 1 96 ? 1.337 5.438 -11.620 1.00 97.62 96 ALA A N 1
ATOM 761 C CA . ALA A 1 96 ? 1.835 6.693 -12.164 1.00 97.62 96 ALA A CA 1
ATOM 762 C C . ALA A 1 96 ? 3.341 6.625 -12.432 1.00 97.62 96 ALA A C 1
ATOM 764 O O . ALA A 1 96 ? 3.791 7.078 -13.487 1.00 97.62 96 ALA A O 1
ATOM 765 N N . ARG A 1 97 ? 4.112 6.018 -11.523 1.00 97.06 97 ARG A N 1
ATOM 766 C CA . ARG A 1 97 ? 5.556 5.829 -11.703 1.00 97.06 97 ARG A CA 1
ATOM 767 C C . ARG A 1 97 ? 5.873 4.888 -12.861 1.00 97.06 97 ARG A C 1
ATOM 769 O O . ARG A 1 97 ? 6.720 5.239 -13.679 1.00 97.06 97 ARG A O 1
ATOM 776 N N . ARG A 1 98 ? 5.142 3.776 -13.000 1.00 96.56 98 ARG A N 1
ATOM 777 C CA . ARG A 1 98 ? 5.257 2.867 -14.156 1.00 96.56 98 ARG A CA 1
ATOM 778 C C . ARG A 1 98 ? 4.954 3.589 -15.468 1.00 96.56 98 ARG A C 1
ATOM 780 O O . ARG A 1 98 ? 5.780 3.598 -16.373 1.00 96.56 98 ARG A O 1
ATOM 787 N N . ARG A 1 99 ? 3.822 4.301 -15.547 1.00 96.44 99 ARG A N 1
ATOM 788 C CA . ARG A 1 99 ? 3.457 5.107 -16.729 1.00 96.44 99 ARG A CA 1
ATOM 789 C C . ARG A 1 99 ? 4.526 6.148 -17.075 1.00 96.44 99 ARG A C 1
ATOM 791 O O . ARG A 1 99 ? 4.791 6.385 -18.249 1.00 96.44 99 ARG A O 1
ATOM 798 N N . ALA A 1 100 ? 5.132 6.786 -16.074 1.00 95.75 100 ALA A N 1
ATOM 799 C CA . ALA A 1 100 ? 6.210 7.749 -16.283 1.00 95.75 100 ALA A CA 1
ATOM 800 C C . ALA A 1 100 ? 7.526 7.089 -16.732 1.00 95.75 100 ALA A C 1
ATOM 802 O O . ALA A 1 100 ? 8.292 7.706 -17.468 1.00 95.75 100 ALA A O 1
ATOM 803 N N . ALA A 1 101 ? 7.810 5.858 -16.302 1.00 92.88 101 ALA A N 1
ATOM 804 C CA . ALA A 1 101 ? 8.952 5.088 -16.785 1.00 92.88 101 ALA A CA 1
ATOM 805 C C . ALA A 1 101 ? 8.785 4.709 -18.263 1.00 92.88 101 ALA A C 1
ATOM 807 O O . ALA A 1 101 ? 9.696 4.972 -19.041 1.00 92.88 101 ALA A O 1
ATOM 808 N N . GLU A 1 102 ? 7.611 4.218 -18.671 1.00 92.69 102 GLU A N 1
ATOM 809 C CA . GLU A 1 102 ? 7.336 3.887 -20.079 1.00 92.69 102 GLU A CA 1
ATOM 810 C C . GLU A 1 102 ? 7.440 5.103 -21.003 1.00 92.69 102 GLU A C 1
ATOM 812 O O . GLU A 1 102 ? 7.997 5.004 -22.086 1.00 92.69 102 GLU A O 1
ATOM 817 N N . LYS A 1 103 ? 6.981 6.281 -20.561 1.00 93.50 103 LYS A N 1
ATOM 818 C CA . LYS A 1 103 ? 7.098 7.528 -21.342 1.00 93.50 103 LYS A CA 1
ATOM 819 C C . LYS A 1 103 ? 8.535 8.032 -21.525 1.00 93.50 103 LYS A C 1
ATOM 821 O O . LYS A 1 103 ? 8.742 8.945 -22.317 1.00 93.50 103 LYS A O 1
ATOM 826 N N . ARG A 1 104 ? 9.490 7.535 -20.734 1.00 88.69 104 ARG A N 1
ATOM 827 C CA . ARG A 1 104 ? 10.913 7.908 -20.818 1.00 88.69 104 ARG A CA 1
ATOM 828 C C . ARG A 1 104 ? 11.731 6.943 -21.681 1.00 88.69 104 ARG A C 1
ATOM 830 O O . ARG A 1 104 ? 12.905 7.229 -21.900 1.00 88.69 104 ARG A O 1
ATOM 837 N N . LYS A 1 105 ? 11.143 5.819 -22.098 1.00 74.69 105 LYS A N 1
ATOM 838 C CA . LYS A 1 105 ? 11.734 4.884 -23.061 1.00 74.69 105 LYS A CA 1
ATOM 839 C C . LYS A 1 105 ? 11.518 5.403 -24.478 1.00 74.69 105 LYS A C 1
ATOM 841 O O . LYS A 1 105 ? 12.439 5.195 -25.293 1.00 74.69 105 LYS A O 1
#

pLDDT: mean 84.26, std 20.68, range [37.69, 98.69]

Radius of gyration: 25.42 Å; chains: 1; bounding box: 97×19×42 Å

Sequence (105 aa):
MGRFRNLMCVLLVSSGLISSNVFAEQYGTPVSICLNNHTIPFIDSDRPATEVVDAAYKQCQDVILQWDKERKSLPPGMVAKQDEEFHLFYIHMIEARRRAAEKRK